Protein AF-A0A2S9GPA2-F1 (afdb_monomer_lite)

Foldseek 3Di:
DFDDDPNHTFKDKDWDDLALVVVQVVCVVVVHHPVNCCVVPVVSSVVSVVPRDGDMDMDGPVLVVVCVVVVHPDSD

Secondary structure (DSSP, 8-state):
-EEEETTEEEEEEEEPP--HHHHHHHHHHTT--HHHHHHHHHHHHHHHHTTPPP-EEEEE-HHHHHHHHHT-S---

pLDDT: mean 95.27, std 2.51, range [89.44, 98.25]

Sequence (76 aa):
YDIVCNGNEIGGGSIRIHRRDVQERVFAMMGIDHDEAQDKFGFLLDAFTFGAPPHGGIAFGWDRIVALLAGVDSIR

Radius of gyration: 17.59 Å; chains: 1; bounding box: 38×21×44 Å

Structure (mmCIF, N/CA/C/O backbone):
data_AF-A0A2S9GPA2-F1
#
_entry.id   AF-A0A2S9GPA2-F1
#
loop_
_atom_site.group_PDB
_atom_site.id
_atom_site.type_symbol
_atom_site.label_atom_id
_atom_site.label_alt_id
_atom_site.label_comp_id
_atom_site.label_asym_id
_atom_site.label_e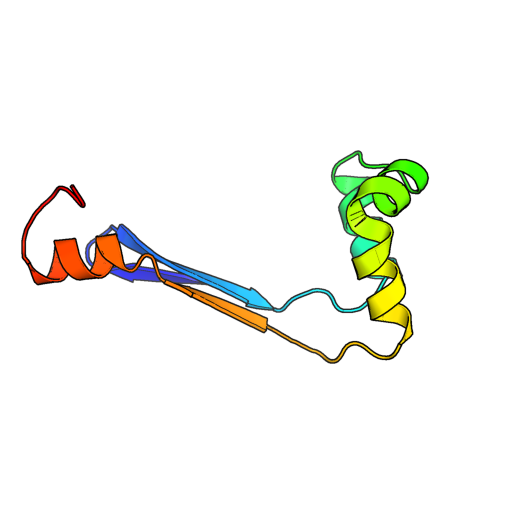ntity_id
_atom_site.label_seq_id
_atom_site.pdbx_PDB_ins_code
_atom_site.Cartn_x
_atom_site.Cartn_y
_atom_site.Cartn_z
_atom_site.occupancy
_atom_site.B_iso_or_equiv
_atom_site.auth_seq_id
_atom_site.auth_comp_id
_atom_site.auth_asym_id
_atom_site.auth_atom_id
_atom_site.pdbx_PDB_model_num
ATOM 1 N N . TYR A 1 1 ? -4.577 -8.940 1.873 1.00 95.50 1 TYR A N 1
ATOM 2 C CA . TYR A 1 1 ? -4.921 -9.906 2.922 1.00 95.50 1 TYR A CA 1
ATOM 3 C C . TYR A 1 1 ? -5.289 -9.070 4.100 1.00 95.50 1 TYR A C 1
ATOM 5 O O . TYR A 1 1 ? -4.516 -8.198 4.491 1.00 95.50 1 TYR A O 1
ATOM 13 N N . ASP A 1 2 ? -6.500 -9.295 4.573 1.00 98.12 2 ASP A N 1
ATOM 14 C CA . ASP A 1 2 ? -7.181 -8.327 5.408 1.00 98.12 2 ASP A CA 1
ATOM 15 C C . ASP A 1 2 ? -7.549 -9.030 6.706 1.00 98.12 2 ASP A C 1
ATOM 17 O O . ASP A 1 2 ? -7.805 -10.239 6.728 1.00 98.12 2 ASP A O 1
ATOM 21 N N . ILE A 1 3 ? -7.523 -8.277 7.797 1.00 97.94 3 ILE A N 1
ATOM 22 C CA . ILE A 1 3 ? -7.919 -8.741 9.116 1.00 97.94 3 ILE A CA 1
ATOM 23 C C . ILE A 1 3 ? -9.157 -7.966 9.548 1.00 97.94 3 ILE A C 1
ATOM 25 O O . ILE A 1 3 ? -9.185 -6.735 9.573 1.00 97.94 3 ILE A O 1
ATOM 29 N N . VAL A 1 4 ? -10.200 -8.719 9.881 1.00 98.12 4 VAL A N 1
ATOM 30 C CA . VAL A 1 4 ? -11.517 -8.192 10.230 1.00 98.12 4 VAL A CA 1
ATOM 31 C C . VAL A 1 4 ? -11.844 -8.607 11.658 1.00 98.12 4 VAL A C 1
ATOM 33 O O . VAL A 1 4 ? -11.651 -9.762 12.035 1.00 98.12 4 VAL A O 1
ATOM 36 N N . CYS A 1 5 ? -12.360 -7.670 12.448 1.00 97.81 5 CYS A N 1
ATOM 37 C CA . CYS A 1 5 ? -12.836 -7.895 13.807 1.00 97.81 5 CYS A CA 1
ATOM 38 C C . CYS A 1 5 ? -14.247 -7.325 13.947 1.00 97.81 5 CYS A C 1
ATOM 40 O O . CYS A 1 5 ? -14.471 -6.148 13.669 1.00 97.81 5 CYS A O 1
ATOM 42 N N . ASN A 1 6 ? -15.208 -8.161 14.353 1.00 96.75 6 ASN A N 1
ATOM 43 C CA . ASN A 1 6 ? -16.609 -7.772 14.558 1.00 96.75 6 ASN A CA 1
ATOM 44 C C . ASN A 1 6 ? -17.198 -6.970 13.382 1.00 96.75 6 ASN A C 1
ATOM 46 O O . ASN A 1 6 ? -17.816 -5.927 13.573 1.00 96.75 6 ASN A O 1
ATOM 50 N N . GLY A 1 7 ? -16.944 -7.421 12.150 1.00 96.38 7 GLY A N 1
ATOM 51 C CA . GLY A 1 7 ? -17.426 -6.760 10.932 1.00 96.38 7 GLY A CA 1
ATOM 52 C C . GLY A 1 7 ? -16.667 -5.492 10.520 1.00 96.38 7 GLY A C 1
ATOM 53 O O . GLY A 1 7 ? -17.034 -4.883 9.523 1.00 96.38 7 GLY A O 1
ATOM 54 N N . ASN A 1 8 ? -15.607 -5.105 11.235 1.00 96.56 8 ASN A N 1
ATOM 55 C CA . ASN A 1 8 ? -14.763 -3.958 10.903 1.00 96.56 8 ASN A CA 1
ATOM 56 C C . ASN A 1 8 ? -13.405 -4.432 10.380 1.00 96.56 8 ASN A C 1
ATOM 58 O O . ASN A 1 8 ? -12.744 -5.242 11.031 1.00 96.56 8 ASN A O 1
ATOM 62 N N . GLU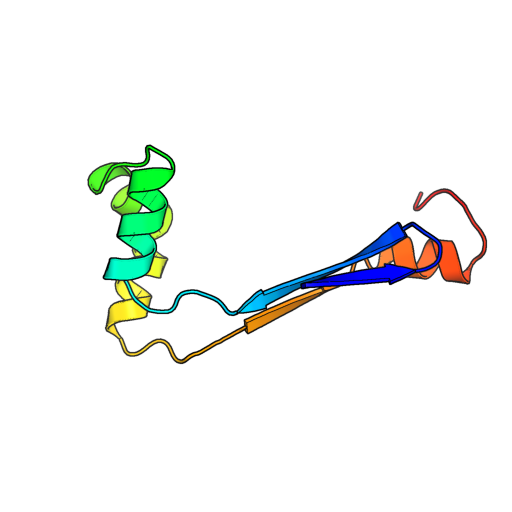 A 1 9 ? -12.956 -3.906 9.242 1.00 97.75 9 GLU A N 1
ATOM 63 C CA . GLU A 1 9 ? -11.563 -4.060 8.821 1.00 97.75 9 GLU A CA 1
ATOM 64 C C . GLU A 1 9 ? -10.652 -3.311 9.805 1.00 97.75 9 GLU A C 1
ATOM 66 O O . GLU A 1 9 ? -10.832 -2.117 10.055 1.00 97.75 9 GLU A O 1
ATOM 71 N N . ILE A 1 10 ? -9.689 -4.024 10.391 1.00 97.50 10 ILE A N 1
ATOM 72 C CA . ILE A 1 10 ? -8.722 -3.464 11.348 1.00 97.50 10 ILE A CA 1
ATOM 73 C C . ILE A 1 10 ? -7.287 -3.485 10.821 1.00 97.50 10 ILE A C 1
ATOM 75 O O . ILE A 1 10 ? -6.377 -2.988 11.484 1.00 97.50 10 ILE A O 1
ATOM 79 N N . GLY A 1 11 ? -7.066 -4.026 9.627 1.00 97.88 11 GLY A N 1
ATOM 80 C CA . GLY A 1 11 ? -5.771 -4.006 8.969 1.00 97.88 11 GLY A CA 1
ATOM 81 C C . GLY A 1 11 ? -5.770 -4.747 7.641 1.00 97.88 11 GLY A C 1
ATOM 82 O O . GLY A 1 11 ? -6.590 -5.633 7.410 1.00 97.88 11 GLY A O 1
ATOM 83 N N . GLY A 1 12 ? -4.806 -4.399 6.796 1.00 98.25 12 GLY A N 1
ATOM 84 C CA . GLY A 1 12 ? -4.710 -4.885 5.426 1.00 98.25 12 GLY A CA 1
ATOM 85 C C . GLY A 1 12 ? -3.278 -4.838 4.905 1.00 98.25 12 GLY A C 1
ATOM 86 O O . GLY A 1 12 ? -2.486 -3.951 5.242 1.00 98.25 12 GLY A O 1
ATOM 87 N N . GLY A 1 13 ? -2.911 -5.841 4.112 1.00 97.88 13 GLY A N 1
ATOM 88 C CA . GLY A 1 13 ? -1.541 -6.047 3.656 1.00 97.88 13 GLY A CA 1
ATOM 89 C C . GLY A 1 13 ? -1.419 -6.811 2.345 1.00 97.88 13 GLY A C 1
ATOM 90 O O . GLY A 1 13 ? -2.376 -7.386 1.831 1.00 97.88 13 GLY A O 1
ATOM 91 N N . SER A 1 14 ? -0.219 -6.826 1.775 1.00 97.62 14 SER A N 1
ATOM 92 C CA . SER A 1 14 ? 0.085 -7.633 0.588 1.00 97.62 14 SER A CA 1
ATOM 93 C C . SER A 1 14 ? 1.575 -7.926 0.464 1.00 97.62 14 SER A C 1
ATOM 95 O O . SER A 1 14 ? 2.422 -7.241 1.046 1.00 97.62 14 SER A O 1
ATOM 97 N N . ILE A 1 15 ? 1.880 -8.951 -0.331 1.00 97.56 15 ILE A N 1
ATOM 98 C CA . ILE A 1 15 ? 3.210 -9.140 -0.905 1.00 97.56 15 ILE A CA 1
ATOM 99 C C . ILE A 1 15 ? 3.370 -8.148 -2.054 1.00 97.56 15 ILE A C 1
ATOM 101 O O . ILE A 1 15 ? 2.450 -7.954 -2.849 1.00 97.56 15 ILE A O 1
ATOM 105 N N . ARG A 1 16 ? 4.526 -7.493 -2.116 1.00 97.19 16 ARG A N 1
ATOM 106 C CA . ARG A 1 16 ? 4.797 -6.421 -3.067 1.00 97.19 16 ARG A CA 1
ATOM 107 C C . ARG A 1 16 ? 5.507 -6.947 -4.306 1.00 97.19 16 ARG A C 1
ATOM 109 O O . ARG A 1 16 ? 6.296 -7.896 -4.259 1.00 97.19 16 ARG A O 1
ATOM 116 N N . ILE A 1 17 ? 5.241 -6.279 -5.420 1.00 95.88 17 ILE A N 1
ATOM 117 C CA . ILE A 1 17 ? 6.019 -6.438 -6.641 1.00 95.88 17 ILE A CA 1
ATOM 118 C C . ILE A 1 17 ? 7.393 -5.804 -6.392 1.00 95.88 17 ILE A C 1
ATOM 120 O O . ILE A 1 17 ? 7.485 -4.685 -5.903 1.00 95.88 17 ILE A O 1
ATOM 124 N N . HIS A 1 18 ? 8.455 -6.538 -6.712 1.00 94.31 18 HIS A N 1
ATOM 125 C CA . HIS A 1 18 ? 9.851 -6.096 -6.576 1.00 94.31 18 HIS A CA 1
ATOM 126 C C . HIS A 1 18 ? 10.596 -6.134 -7.921 1.00 94.31 18 HIS A C 1
ATOM 128 O O . HIS A 1 18 ? 11.818 -6.043 -7.969 1.00 94.31 18 HIS A O 1
ATOM 134 N N . ARG A 1 19 ? 9.858 -6.311 -9.025 1.00 93.56 19 ARG A N 1
ATOM 135 C CA . ARG A 1 19 ? 10.385 -6.356 -10.390 1.00 93.56 19 ARG A CA 1
ATOM 136 C C . ARG A 1 19 ? 9.767 -5.249 -11.234 1.00 93.56 19 ARG A C 1
ATOM 138 O O . ARG A 1 19 ? 8.543 -5.126 -11.282 1.00 93.56 19 ARG A O 1
ATOM 145 N N . ARG A 1 20 ? 10.618 -4.502 -11.938 1.00 93.12 20 ARG A N 1
ATOM 146 C CA . ARG A 1 20 ? 10.226 -3.373 -12.794 1.00 93.12 20 ARG A CA 1
ATOM 147 C C . ARG A 1 20 ? 9.236 -3.774 -13.889 1.00 93.12 20 ARG A C 1
ATOM 149 O O . ARG A 1 20 ? 8.173 -3.179 -13.983 1.00 93.12 20 ARG A O 1
ATOM 156 N N . ASP A 1 21 ? 9.534 -4.828 -14.642 1.00 93.12 21 ASP A N 1
ATOM 157 C CA . ASP A 1 21 ? 8.709 -5.289 -15.768 1.00 93.12 21 ASP A CA 1
ATOM 158 C C . ASP A 1 21 ? 7.290 -5.706 -15.350 1.00 93.12 21 ASP A C 1
ATOM 160 O O . ASP A 1 21 ? 6.308 -5.446 -16.046 1.00 93.12 21 ASP A O 1
ATOM 164 N N . VAL A 1 22 ? 7.162 -6.339 -14.183 1.00 94.50 22 VAL A 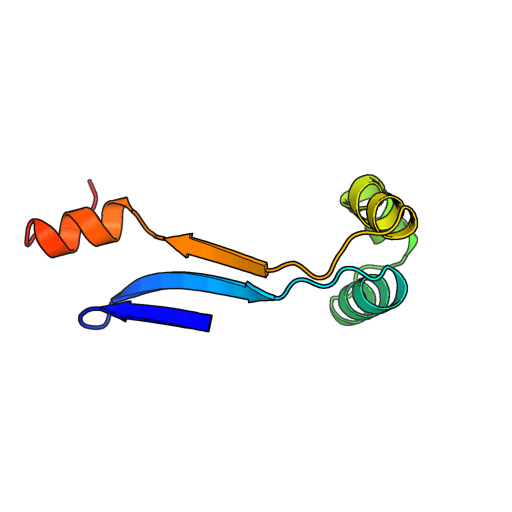N 1
ATOM 165 C CA . VAL A 1 22 ? 5.856 -6.703 -13.622 1.00 94.50 22 VAL A CA 1
ATOM 166 C C . VAL A 1 22 ? 5.089 -5.451 -13.194 1.00 94.50 22 VAL A C 1
ATOM 168 O O . VAL A 1 22 ? 3.899 -5.348 -13.482 1.00 94.50 22 VAL A O 1
ATOM 171 N N . GLN A 1 23 ? 5.758 -4.494 -12.544 1.00 94.38 23 GLN A N 1
ATOM 172 C CA . GLN A 1 23 ? 5.128 -3.255 -12.085 1.00 94.38 23 GLN A CA 1
ATOM 173 C C . GLN A 1 23 ? 4.669 -2.373 -13.260 1.00 94.38 23 GLN A C 1
ATOM 175 O O . GLN A 1 23 ? 3.554 -1.859 -13.233 1.00 94.38 23 GLN A O 1
ATOM 180 N N . GLU A 1 24 ? 5.474 -2.257 -14.318 1.00 93.00 24 GLU A N 1
ATOM 181 C CA . GLU A 1 24 ? 5.130 -1.508 -15.536 1.00 93.00 24 GLU A CA 1
ATOM 182 C C . GLU A 1 24 ? 3.915 -2.107 -16.258 1.00 93.00 24 GLU A C 1
ATOM 184 O O . GLU A 1 24 ? 3.036 -1.375 -16.706 1.00 93.00 24 GLU A O 1
ATOM 189 N N . ARG A 1 25 ? 3.789 -3.440 -16.302 1.00 94.69 25 ARG A N 1
ATOM 190 C CA . ARG A 1 25 ? 2.586 -4.095 -16.846 1.00 94.69 25 ARG A CA 1
ATOM 191 C C . ARG A 1 25 ? 1.335 -3.782 -16.030 1.00 94.69 25 ARG A C 1
ATOM 193 O O . ARG A 1 25 ? 0.262 -3.635 -16.607 1.00 94.69 25 ARG A O 1
ATOM 200 N N . VAL A 1 26 ? 1.455 -3.691 -14.705 1.00 95.50 26 VAL A N 1
ATOM 201 C CA . VAL A 1 26 ? 0.337 -3.292 -13.837 1.00 95.50 26 VAL A CA 1
ATOM 202 C C . VAL A 1 26 ? -0.055 -1.839 -14.102 1.00 95.50 26 VAL A C 1
ATOM 204 O O . VAL A 1 26 ? -1.243 -1.562 -14.242 1.00 95.50 26 VAL A O 1
ATOM 207 N N . PHE A 1 27 ? 0.918 -0.936 -14.244 1.00 95.81 27 PHE A N 1
ATOM 208 C CA . PHE A 1 27 ? 0.658 0.461 -14.602 1.00 95.81 27 PHE A CA 1
ATOM 209 C C . PHE A 1 27 ? -0.031 0.599 -15.963 1.00 95.81 27 PHE A C 1
ATOM 211 O O . PHE A 1 27 ? -1.066 1.260 -16.044 1.00 95.81 27 PHE A O 1
ATOM 218 N N . ALA A 1 28 ? 0.434 -0.126 -16.984 1.00 94.38 28 ALA A N 1
ATOM 219 C CA . ALA A 1 28 ? -0.198 -0.134 -18.301 1.00 94.38 28 ALA A CA 1
ATOM 220 C C . ALA A 1 28 ? -1.667 -0.598 -18.247 1.00 94.38 28 ALA A C 1
ATOM 222 O O . ALA A 1 28 ? -2.532 -0.009 -18.892 1.00 94.38 28 ALA A O 1
ATOM 223 N N . MET A 1 29 ? -1.981 -1.613 -17.431 1.00 95.25 29 MET A N 1
ATOM 224 C CA . MET A 1 29 ? -3.363 -2.079 -17.224 1.00 95.25 29 MET A CA 1
ATOM 225 C C . MET A 1 29 ? -4.245 -1.055 -16.497 1.00 95.25 29 MET A C 1
ATOM 227 O O . MET A 1 29 ? -5.463 -1.077 -16.658 1.00 95.25 29 MET A O 1
ATOM 231 N N . MET A 1 30 ? -3.645 -0.166 -15.703 1.00 95.06 30 MET A N 1
ATOM 232 C CA . MET A 1 30 ? -4.326 0.951 -15.041 1.00 95.06 30 MET A CA 1
ATOM 233 C C . MET A 1 30 ? -4.419 2.203 -15.929 1.00 95.06 30 MET A C 1
ATOM 235 O O . MET A 1 30 ? -4.964 3.211 -15.487 1.00 95.06 30 MET A O 1
ATOM 239 N N . GLY A 1 31 ? -3.918 2.145 -17.169 1.00 94.25 31 GLY A N 1
ATOM 240 C CA . GLY A 1 31 ? -3.925 3.267 -18.110 1.00 94.25 31 GLY A CA 1
ATOM 241 C C . GLY A 1 31 ? -2.813 4.292 -17.883 1.00 94.25 31 GLY A C 1
ATOM 242 O O . GLY A 1 31 ? -2.918 5.396 -18.403 1.00 94.25 31 GLY A O 1
ATOM 243 N N . ILE A 1 32 ? -1.776 3.940 -17.119 1.00 94.56 32 ILE A N 1
ATOM 244 C CA . ILE A 1 32 ? -0.585 4.769 -16.907 1.00 94.56 32 ILE A CA 1
ATOM 245 C C . ILE A 1 32 ? 0.474 4.308 -17.909 1.00 94.56 32 ILE A C 1
ATOM 247 O O . ILE A 1 32 ? 0.876 3.138 -17.892 1.00 94.56 32 ILE A O 1
ATOM 251 N N . ASP A 1 33 ? 0.898 5.204 -18.797 1.00 91.88 33 ASP A N 1
ATOM 252 C CA . ASP A 1 33 ? 1.941 4.900 -19.775 1.00 91.88 33 ASP A CA 1
ATOM 253 C C . ASP A 1 33 ? 3.347 4.894 -19.144 1.00 91.88 33 ASP A C 1
ATOM 255 O O . ASP A 1 33 ? 3.530 5.151 -17.952 1.00 91.88 33 ASP A O 1
ATOM 259 N N . HIS A 1 34 ? 4.354 4.511 -19.929 1.00 90.81 34 HIS A N 1
ATOM 260 C CA . HIS A 1 34 ? 5.720 4.368 -19.426 1.00 90.81 34 HIS A CA 1
ATOM 261 C C . HIS A 1 34 ? 6.311 5.694 -18.933 1.00 90.81 34 HIS A C 1
ATOM 263 O O . HIS A 1 34 ? 6.953 5.721 -17.881 1.00 90.81 34 HIS A O 1
ATOM 269 N N . ASP A 1 35 ? 6.078 6.780 -19.6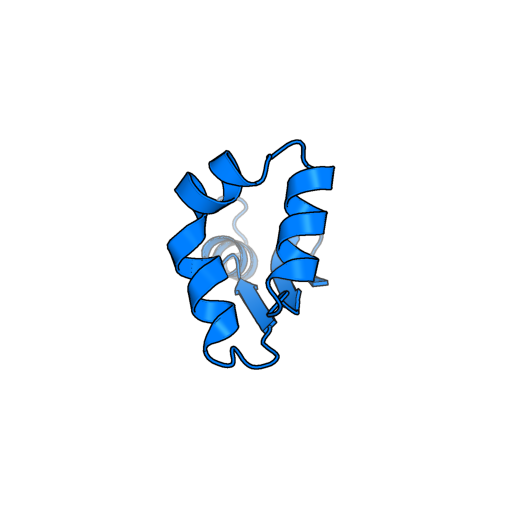68 1.00 93.62 35 ASP A N 1
ATOM 270 C CA . ASP A 1 35 ? 6.650 8.087 -19.359 1.00 93.62 35 ASP A CA 1
ATOM 271 C C . ASP A 1 35 ? 6.010 8.655 -18.084 1.00 93.62 35 ASP A C 1
ATOM 273 O O . ASP A 1 35 ? 6.715 9.122 -17.189 1.00 93.62 35 ASP A O 1
ATOM 277 N N . GLU A 1 36 ? 4.690 8.514 -17.931 1.00 94.00 36 GLU A N 1
ATOM 278 C CA . GLU A 1 36 ? 3.960 8.901 -16.722 1.00 94.00 36 GLU A CA 1
ATOM 279 C C . GLU A 1 36 ? 4.355 8.040 -15.510 1.00 94.00 36 GLU A C 1
ATOM 281 O O . GLU A 1 36 ? 4.499 8.551 -14.393 1.00 94.00 36 GLU A O 1
ATOM 286 N N . ALA A 1 37 ? 4.568 6.736 -15.710 1.00 93.00 37 ALA A N 1
ATOM 287 C CA . ALA A 1 37 ? 5.048 5.845 -14.658 1.00 93.00 37 ALA A CA 1
ATOM 288 C C . ALA A 1 37 ? 6.466 6.218 -14.199 1.00 93.00 37 ALA A C 1
ATOM 290 O O . ALA A 1 37 ? 6.742 6.198 -12.997 1.00 93.00 37 ALA A O 1
ATOM 291 N N . GLN A 1 38 ? 7.353 6.583 -15.127 1.00 92.25 38 GLN A N 1
ATOM 292 C CA . GLN A 1 38 ? 8.712 7.010 -14.803 1.00 92.25 38 GLN A CA 1
ATOM 293 C C . GLN A 1 38 ? 8.726 8.386 -14.117 1.00 92.25 38 GLN A C 1
ATOM 295 O O . GLN A 1 38 ? 9.475 8.568 -13.161 1.00 92.25 38 GLN A O 1
ATOM 300 N N . ASP A 1 39 ? 7.875 9.327 -14.528 1.00 95.06 39 ASP A N 1
ATOM 301 C CA . ASP A 1 39 ? 7.783 10.654 -13.903 1.00 95.06 39 ASP A CA 1
ATOM 302 C C . ASP A 1 39 ? 7.262 10.573 -12.455 1.00 95.06 39 ASP A C 1
ATOM 304 O O . ASP A 1 39 ? 7.845 11.141 -11.530 1.00 95.06 39 ASP A O 1
ATOM 308 N N . LYS A 1 40 ? 6.204 9.785 -12.216 1.00 92.94 40 LYS A N 1
ATOM 309 C CA . LYS A 1 40 ? 5.568 9.681 -10.888 1.00 92.94 40 LYS A CA 1
ATOM 310 C C . LYS A 1 40 ? 6.239 8.677 -9.951 1.00 92.94 40 LYS A C 1
ATOM 312 O O . LYS A 1 40 ? 6.248 8.881 -8.736 1.00 92.94 40 LYS A O 1
ATOM 317 N N . PHE A 1 41 ? 6.764 7.577 -10.491 1.00 94.44 41 PHE A N 1
ATOM 318 C CA . PHE A 1 41 ? 7.248 6.430 -9.713 1.00 94.44 41 PHE A CA 1
ATOM 319 C C . PHE A 1 41 ? 8.667 5.982 -10.091 1.00 94.44 41 PHE A C 1
ATOM 321 O O . PHE A 1 41 ? 9.126 4.954 -9.589 1.00 94.44 41 PHE A O 1
ATOM 328 N N . GLY A 1 42 ? 9.390 6.740 -10.923 1.00 89.75 42 GLY A N 1
ATOM 329 C CA . GLY A 1 42 ? 10.724 6.375 -11.414 1.00 89.75 42 GLY A CA 1
ATOM 330 C C . GLY A 1 42 ? 11.720 6.066 -10.302 1.00 89.75 42 GLY A C 1
ATOM 331 O O . GLY A 1 42 ? 12.425 5.066 -10.377 1.00 89.75 42 GLY A O 1
ATOM 332 N N . PHE A 1 43 ? 11.689 6.823 -9.200 1.00 92.88 43 PHE A N 1
ATOM 333 C CA . PHE A 1 43 ? 12.544 6.560 -8.035 1.00 92.88 43 PHE A CA 1
ATOM 334 C C . PHE A 1 43 ? 12.374 5.135 -7.473 1.00 92.88 43 PHE A C 1
ATOM 336 O O . PHE A 1 43 ? 13.342 4.522 -7.027 1.00 92.88 43 PHE A O 1
ATOM 343 N N . LEU A 1 44 ? 11.151 4.593 -7.501 1.00 90.56 44 LEU A N 1
ATOM 344 C CA . LEU A 1 44 ? 10.843 3.245 -7.028 1.00 90.56 44 LEU A CA 1
ATOM 345 C C . LEU A 1 44 ? 11.172 2.193 -8.096 1.00 90.56 44 LEU A C 1
ATOM 347 O O . LEU A 1 44 ? 11.725 1.141 -7.775 1.00 90.56 44 LEU A O 1
ATOM 351 N N . LEU A 1 45 ? 10.853 2.479 -9.362 1.00 91.56 45 LEU A N 1
ATOM 352 C CA . LEU A 1 45 ? 11.139 1.584 -10.487 1.00 91.56 45 LEU A CA 1
ATOM 353 C C . LEU A 1 45 ? 12.642 1.371 -10.677 1.00 91.56 45 LEU A C 1
ATOM 355 O O . LEU A 1 45 ? 13.082 0.241 -10.899 1.00 91.56 45 LEU A O 1
ATOM 359 N N . ASP A 1 46 ? 13.430 2.432 -10.531 1.00 91.88 46 ASP A N 1
ATOM 360 C CA . ASP A 1 46 ? 14.884 2.362 -10.598 1.00 91.88 46 ASP A CA 1
ATOM 361 C C . ASP A 1 46 ? 15.439 1.614 -9.381 1.00 91.88 46 ASP A C 1
ATOM 363 O O . ASP A 1 46 ? 16.310 0.759 -9.542 1.00 91.88 46 ASP A O 1
ATOM 367 N N . ALA A 1 47 ? 14.876 1.813 -8.181 1.00 91.75 47 ALA A N 1
ATOM 368 C CA . ALA A 1 47 ? 15.270 1.066 -6.983 1.00 91.75 47 ALA A CA 1
ATOM 369 C C . ALA A 1 47 ? 15.119 -0.459 -7.150 1.00 91.75 47 ALA A C 1
ATOM 371 O O . ALA A 1 47 ? 15.954 -1.219 -6.655 1.00 91.75 47 ALA A O 1
ATOM 372 N N . PHE A 1 48 ? 14.111 -0.928 -7.896 1.00 91.19 48 PHE A N 1
ATOM 373 C CA . PHE A 1 48 ? 13.960 -2.357 -8.192 1.00 91.19 48 PHE A CA 1
ATOM 374 C C . PHE A 1 48 ? 15.132 -2.942 -8.990 1.00 91.19 48 PHE A C 1
ATOM 376 O O . PHE A 1 48 ? 15.437 -4.126 -8.838 1.00 91.19 48 PHE A O 1
ATOM 383 N N . THR A 1 49 ? 15.836 -2.133 -9.788 1.00 89.44 49 THR A N 1
ATOM 384 C CA . THR A 1 49 ? 16.983 -2.598 -10.588 1.00 89.44 49 THR A CA 1
ATOM 385 C C . THR A 1 49 ? 18.233 -2.883 -9.751 1.00 89.44 49 THR A C 1
ATOM 387 O O . THR A 1 49 ? 19.080 -3.669 -10.171 1.00 89.44 49 THR A O 1
ATOM 390 N N . PHE A 1 50 ? 18.317 -2.343 -8.531 1.00 92.75 50 PHE A N 1
ATOM 391 C CA . PHE A 1 50 ? 19.442 -2.555 -7.611 1.00 92.75 50 PHE A CA 1
ATOM 392 C C . PHE A 1 50 ? 19.278 -3.791 -6.708 1.00 92.75 50 PHE A C 1
ATOM 394 O O . PHE A 1 50 ? 19.998 -3.941 -5.724 1.00 92.75 50 PHE A O 1
ATOM 401 N N . GLY A 1 51 ? 18.353 -4.697 -7.042 1.00 89.94 51 GLY A N 1
ATOM 402 C CA . GLY A 1 51 ? 18.158 -5.955 -6.317 1.00 89.94 51 GLY A CA 1
ATOM 403 C C . GLY A 1 51 ? 17.184 -5.842 -5.146 1.00 89.94 51 GLY A C 1
ATOM 404 O O . GLY A 1 51 ? 17.468 -6.334 -4.054 1.00 89.94 51 GLY A O 1
ATOM 405 N N . ALA A 1 52 ? 16.025 -5.214 -5.365 1.00 95.31 52 ALA 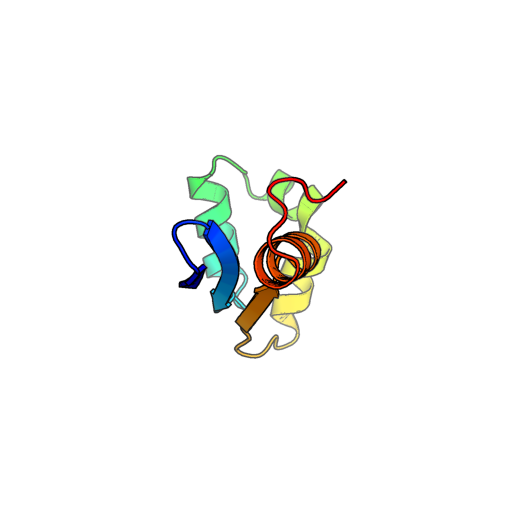A N 1
ATOM 406 C CA . ALA A 1 52 ? 14.965 -5.194 -4.361 1.00 95.31 52 ALA A CA 1
ATOM 407 C C . ALA A 1 52 ? 14.517 -6.634 -4.013 1.00 95.31 52 ALA A C 1
ATOM 409 O O . ALA A 1 52 ? 14.136 -7.390 -4.912 1.00 95.31 52 ALA A O 1
ATOM 410 N N . PRO A 1 53 ? 14.551 -7.042 -2.731 1.00 96.00 53 PRO A N 1
ATOM 411 C CA . PRO A 1 53 ? 14.205 -8.402 -2.339 1.00 96.00 53 PRO A CA 1
ATOM 412 C C . PRO A 1 53 ? 12.688 -8.632 -2.404 1.00 96.00 53 PRO A C 1
ATOM 414 O O . PRO A 1 53 ? 11.907 -7.672 -2.389 1.00 96.00 53 PRO A O 1
ATOM 417 N N . PRO A 1 54 ? 12.230 -9.897 -2.385 1.00 97.00 54 PRO A N 1
ATOM 418 C CA . PRO A 1 54 ? 10.846 -10.204 -2.061 1.00 97.00 54 PRO A CA 1
ATOM 419 C C . PRO A 1 54 ? 10.476 -9.574 -0.716 1.00 97.00 54 PRO A C 1
ATOM 421 O O . PRO A 1 54 ? 11.140 -9.802 0.294 1.00 97.00 54 PRO A O 1
ATOM 424 N N . HIS A 1 55 ? 9.422 -8.765 -0.708 1.00 97.69 55 HIS A N 1
ATOM 425 C CA . HIS A 1 55 ? 8.976 -8.057 0.482 1.00 97.69 55 HIS A CA 1
ATOM 426 C C . HIS A 1 55 ? 7.454 -7.983 0.523 1.00 97.69 55 HIS A C 1
ATOM 428 O O . HIS A 1 55 ? 6.755 -8.120 -0.481 1.00 97.69 55 HIS A O 1
ATOM 434 N N . GLY A 1 56 ? 6.934 -7.782 1.721 1.00 97.69 56 GLY A N 1
ATOM 435 C CA . GLY A 1 56 ? 5.515 -7.707 2.001 1.00 97.69 56 GLY A CA 1
ATOM 436 C C . GLY A 1 56 ? 5.305 -7.008 3.327 1.00 97.69 56 GLY A C 1
ATOM 437 O O . GLY A 1 56 ? 6.237 -6.853 4.115 1.00 97.69 56 GLY A O 1
ATOM 438 N N . GLY A 1 57 ? 4.084 -6.563 3.567 1.00 97.50 57 GLY A N 1
ATOM 439 C CA . GLY A 1 57 ? 3.755 -5.903 4.817 1.00 97.50 57 GLY A CA 1
ATOM 440 C C . GLY A 1 57 ? 2.261 -5.765 5.011 1.00 97.50 57 GLY A C 1
ATOM 441 O O . GLY A 1 57 ? 1.471 -6.027 4.101 1.00 97.50 57 GLY A O 1
ATOM 442 N N . ILE A 1 58 ? 1.902 -5.317 6.205 1.00 98.19 58 ILE A N 1
ATOM 443 C CA . ILE A 1 58 ? 0.537 -5.054 6.641 1.00 98.19 58 ILE A CA 1
ATOM 444 C C . ILE A 1 58 ? 0.518 -3.741 7.420 1.00 98.19 58 ILE A C 1
ATOM 446 O O . ILE A 1 58 ? 1.493 -3.405 8.093 1.00 98.19 58 ILE A O 1
ATOM 450 N N . ALA A 1 59 ? -0.583 -3.009 7.317 1.00 98.25 59 ALA A N 1
ATOM 451 C CA . ALA A 1 59 ? -0.867 -1.858 8.159 1.00 98.25 59 ALA A CA 1
ATOM 452 C C . ALA A 1 59 ? -2.135 -2.128 8.972 1.00 98.25 59 ALA A C 1
ATOM 454 O O . ALA A 1 59 ? -3.053 -2.786 8.484 1.00 98.25 59 ALA A O 1
ATOM 455 N N . PHE A 1 60 ? -2.178 -1.612 10.199 1.00 98.19 60 PHE A N 1
ATOM 456 C CA . PHE A 1 60 ? -3.334 -1.713 11.085 1.00 98.19 60 PHE A CA 1
ATOM 457 C C . PHE A 1 60 ? -4.009 -0.351 11.243 1.00 98.19 60 PHE A C 1
ATOM 459 O O . PHE A 1 60 ? -3.334 0.666 11.407 1.00 98.19 60 PHE A O 1
ATOM 466 N N . GLY A 1 61 ? -5.341 -0.344 11.243 1.00 97.69 61 GLY A N 1
ATOM 467 C CA . GLY A 1 61 ? -6.154 0.819 11.591 1.00 97.69 61 GLY A CA 1
ATOM 468 C C . GLY A 1 61 ? -6.147 1.021 13.101 1.00 97.69 61 GLY A C 1
ATOM 469 O O . GLY A 1 61 ? -7.064 0.575 13.789 1.00 97.69 61 GLY A O 1
ATOM 470 N N . TRP A 1 62 ? -5.089 1.646 13.619 1.00 98.00 62 TRP A N 1
ATOM 471 C CA . TRP A 1 62 ? -4.821 1.677 15.058 1.00 98.00 62 TRP A CA 1
ATOM 472 C C . TRP A 1 62 ? -5.946 2.337 15.863 1.00 98.00 62 TRP A C 1
ATOM 474 O O . TRP A 1 62 ? -6.417 1.756 16.838 1.00 98.00 62 TRP A O 1
ATOM 484 N N . ASP A 1 63 ? -6.464 3.477 15.402 1.00 97.62 63 ASP A N 1
ATOM 485 C CA . ASP A 1 63 ? -7.573 4.167 16.074 1.00 97.62 63 ASP A CA 1
ATOM 486 C C . ASP A 1 63 ? -8.854 3.323 16.088 1.00 97.62 63 ASP A C 1
ATOM 488 O O . ASP A 1 63 ? -9.575 3.289 17.083 1.00 97.62 63 ASP A O 1
ATOM 492 N N . ARG A 1 64 ? -9.123 2.570 15.011 1.00 97.50 64 ARG A N 1
ATOM 493 C CA . ARG A 1 64 ? -10.273 1.655 14.946 1.00 97.50 64 ARG A CA 1
ATOM 494 C C . ARG A 1 64 ? -10.119 0.500 15.930 1.00 97.50 64 ARG A C 1
ATOM 496 O O . ARG A 1 64 ? -11.097 0.135 16.576 1.00 97.50 64 ARG A O 1
ATOM 503 N N . ILE A 1 65 ? -8.917 -0.061 16.061 1.00 97.81 65 ILE A N 1
ATOM 504 C CA . ILE A 1 65 ? -8.634 -1.101 17.058 1.00 97.81 65 ILE A CA 1
ATOM 505 C C . ILE A 1 65 ? -8.895 -0.556 18.463 1.00 97.81 65 ILE A C 1
ATOM 507 O O . ILE A 1 65 ? -9.602 -1.196 19.239 1.00 97.81 65 ILE A O 1
ATOM 511 N N . VAL A 1 66 ? -8.379 0.636 18.775 1.00 98.06 66 VAL A N 1
ATOM 512 C CA . VAL A 1 66 ? -8.590 1.283 20.077 1.00 98.06 66 VAL A CA 1
ATOM 513 C C . VAL A 1 66 ? -10.077 1.540 20.332 1.00 98.06 66 VAL A C 1
ATOM 515 O O . VAL A 1 66 ? -10.558 1.204 21.410 1.00 98.06 66 VAL A O 1
ATOM 518 N N . ALA A 1 67 ? -10.824 2.046 19.348 1.00 98.12 67 ALA A N 1
ATOM 519 C CA . ALA A 1 67 ? -12.263 2.283 19.473 1.00 98.12 67 ALA A CA 1
ATOM 520 C C . ALA A 1 67 ? -13.047 0.993 19.777 1.00 98.12 67 ALA A C 1
ATOM 522 O O . ALA A 1 67 ? -13.870 0.966 20.691 1.00 98.12 67 ALA A O 1
ATOM 523 N N . LEU A 1 68 ? -12.731 -0.106 19.081 1.00 97.31 68 LEU A N 1
ATOM 524 C CA . LEU A 1 68 ? -13.351 -1.413 19.329 1.00 97.31 68 LEU A CA 1
ATOM 525 C C . LEU A 1 68 ? -13.033 -1.950 20.729 1.00 97.31 68 LEU A C 1
ATOM 527 O O . LEU A 1 68 ? -13.918 -2.487 21.390 1.00 97.31 68 LEU A O 1
ATOM 531 N N . LEU A 1 69 ? -11.789 -1.794 21.194 1.00 97.50 69 LEU A N 1
ATOM 532 C CA . LEU A 1 69 ? -11.378 -2.208 22.541 1.00 97.50 69 LEU A CA 1
ATOM 533 C C . LEU A 1 69 ? -12.012 -1.342 23.638 1.00 97.50 69 LEU A C 1
ATOM 535 O O . LEU A 1 69 ? -12.339 -1.854 24.705 1.00 97.50 69 LEU A O 1
ATOM 539 N N . ALA A 1 70 ? -12.200 -0.048 23.375 1.00 97.94 70 ALA A N 1
ATOM 540 C CA . ALA A 1 70 ? -12.859 0.890 24.279 1.00 97.94 70 ALA A CA 1
ATOM 541 C C . ALA A 1 70 ? -14.397 0.795 24.241 1.00 97.94 70 ALA A C 1
ATOM 543 O O . ALA A 1 70 ? -15.061 1.426 25.062 1.00 97.94 70 ALA A O 1
ATOM 544 N N . GLY A 1 71 ? -14.971 0.018 23.315 1.00 96.88 71 GLY A N 1
ATOM 545 C CA . GLY A 1 71 ? -16.419 -0.125 23.161 1.00 96.88 71 GLY A CA 1
ATOM 546 C C . GLY A 1 71 ? -17.112 1.150 22.673 1.00 96.88 71 GLY A C 1
ATOM 547 O O . GLY A 1 71 ? -18.264 1.386 23.030 1.00 96.88 71 GLY A O 1
ATOM 548 N N . VAL A 1 72 ? -16.412 1.980 21.893 1.00 97.38 72 VAL A N 1
ATOM 549 C CA . VAL A 1 72 ? -16.946 3.219 21.311 1.00 97.38 72 VAL A CA 1
ATOM 550 C C . VAL A 1 72 ? -17.044 3.103 19.792 1.00 97.38 72 VAL A C 1
ATOM 552 O O . VAL A 1 72 ? -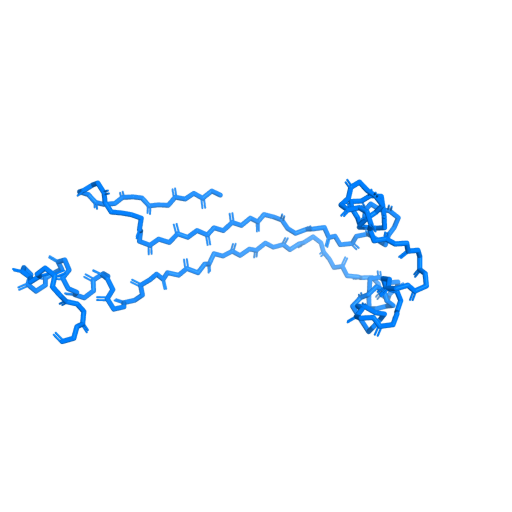16.183 2.519 19.133 1.00 97.38 72 VAL A O 1
ATOM 555 N N . ASP A 1 73 ? -18.087 3.691 19.212 1.00 92.44 73 ASP A N 1
ATOM 556 C CA . ASP A 1 73 ? -18.328 3.598 17.765 1.00 92.44 73 ASP A CA 1
ATOM 557 C C . ASP A 1 73 ? -17.446 4.567 16.950 1.00 92.44 73 ASP A C 1
ATOM 559 O O . ASP A 1 73 ? -17.083 4.303 15.794 1.00 92.44 73 ASP A O 1
ATOM 563 N N . SER A 1 74 ? -17.081 5.695 17.567 1.00 94.12 74 SER A N 1
ATOM 564 C CA . SER A 1 74 ? -16.291 6.777 16.975 1.00 94.12 74 SER A CA 1
ATOM 565 C C . SER A 1 74 ? -14.809 6.651 17.325 1.00 94.12 74 SER A C 1
ATOM 567 O O . SER A 1 74 ? -14.454 6.363 18.461 1.00 94.12 74 SER A O 1
ATOM 569 N N . ILE A 1 75 ? -13.948 6.936 16.344 1.00 94.56 75 ILE A N 1
ATOM 570 C CA . ILE A 1 75 ? -12.496 7.113 16.542 1.00 94.56 75 ILE A CA 1
ATOM 571 C C . ILE A 1 75 ? -12.115 8.545 16.964 1.00 94.56 75 ILE A C 1
ATOM 573 O O . ILE A 1 75 ? -10.946 8.817 17.212 1.00 94.56 75 ILE A O 1
ATOM 577 N N . ARG A 1 76 ? -13.084 9.468 16.967 1.00 92.12 76 ARG A N 1
ATOM 578 C CA . ARG A 1 76 ? -12.951 10.835 17.494 1.00 92.12 76 ARG A CA 1
ATOM 579 C C . ARG A 1 76 ? -13.304 10.884 18.965 1.00 92.12 76 ARG A C 1
ATOM 581 O O . ARG A 1 76 ? -14.287 10.184 19.308 1.00 92.12 76 ARG A O 1
#